Protein AF-A0A2H3P4L4-F1 (afdb_monomer_lite)

pLDDT: mean 85.65, std 14.1, range [43.78, 96.12]

Structure (mmCIF, N/CA/C/O backbone):
data_AF-A0A2H3P4L4-F1
#
_entry.id   AF-A0A2H3P4L4-F1
#
loop_
_atom_site.group_PDB
_atom_site.id
_atom_site.type_symbol
_atom_site.label_atom_id
_atom_site.label_alt_id
_atom_site.label_comp_id
_atom_site.label_asym_id
_atom_site.label_entity_id
_atom_site.label_seq_id
_atom_site.pdbx_PDB_ins_code
_atom_site.Cartn_x
_atom_site.Cartn_y
_atom_site.Cartn_z
_atom_site.occupancy
_atom_site.B_iso_or_equiv
_atom_site.auth_seq_id
_atom_site.auth_comp_id
_atom_site.auth_asym_id
_atom_site.auth_atom_id
_atom_site.pdbx_PDB_model_num
ATOM 1 N N . MET A 1 1 ? 24.457 -3.357 14.413 1.00 43.78 1 MET A N 1
ATOM 2 C CA . MET A 1 1 ? 23.752 -2.816 13.235 1.00 43.78 1 MET A CA 1
ATOM 3 C C . MET A 1 1 ? 22.439 -3.563 13.182 1.00 43.78 1 MET A C 1
ATOM 5 O O . MET A 1 1 ? 22.460 -4.777 13.032 1.00 43.78 1 MET A O 1
ATOM 9 N N . THR A 1 2 ? 21.353 -2.895 13.557 1.00 50.97 2 THR A N 1
ATOM 10 C CA . THR A 1 2 ? 20.024 -3.497 13.709 1.00 50.97 2 THR A CA 1
ATOM 11 C C . THR A 1 2 ? 19.616 -4.151 12.397 1.00 50.97 2 THR A C 1
ATOM 13 O O . THR A 1 2 ? 19.675 -3.511 11.356 1.00 50.97 2 THR A O 1
ATOM 16 N N . ASN A 1 3 ? 19.259 -5.432 12.444 1.00 57.94 3 ASN A N 1
ATOM 17 C CA . ASN A 1 3 ? 18.714 -6.169 11.312 1.00 57.94 3 ASN A CA 1
ATOM 18 C C . ASN A 1 3 ? 17.300 -5.630 11.038 1.00 57.94 3 ASN A C 1
ATOM 20 O O . ASN A 1 3 ? 16.313 -6.161 11.543 1.00 57.94 3 ASN A O 1
ATOM 24 N N . GLU A 1 4 ? 17.237 -4.492 10.356 1.00 67.31 4 GLU A N 1
ATOM 25 C CA . GLU A 1 4 ? 16.028 -3.747 10.021 1.00 67.31 4 GLU A CA 1
ATOM 26 C C . GLU A 1 4 ? 15.115 -4.603 9.134 1.00 67.31 4 GLU A C 1
ATOM 28 O O . GLU A 1 4 ? 15.427 -4.916 7.987 1.00 67.31 4 GLU A O 1
ATOM 33 N N . ILE A 1 5 ? 13.991 -5.045 9.707 1.00 76.88 5 ILE A N 1
ATOM 34 C CA . ILE A 1 5 ? 12.977 -5.821 8.996 1.00 76.88 5 ILE A CA 1
ATOM 35 C C . ILE A 1 5 ? 12.324 -4.885 7.976 1.00 76.88 5 ILE A C 1
ATOM 37 O O . ILE A 1 5 ? 11.580 -3.979 8.346 1.00 76.88 5 ILE A O 1
ATOM 41 N N . GLN A 1 6 ? 12.610 -5.092 6.690 1.00 84.44 6 GLN A N 1
ATOM 42 C CA . GLN A 1 6 ? 11.991 -4.316 5.618 1.00 84.44 6 GLN A CA 1
ATOM 43 C C . GLN A 1 6 ? 10.487 -4.610 5.537 1.00 84.44 6 GLN A C 1
ATOM 45 O O . GLN A 1 6 ? 10.054 -5.762 5.619 1.00 84.44 6 GLN A O 1
ATOM 50 N N . SER A 1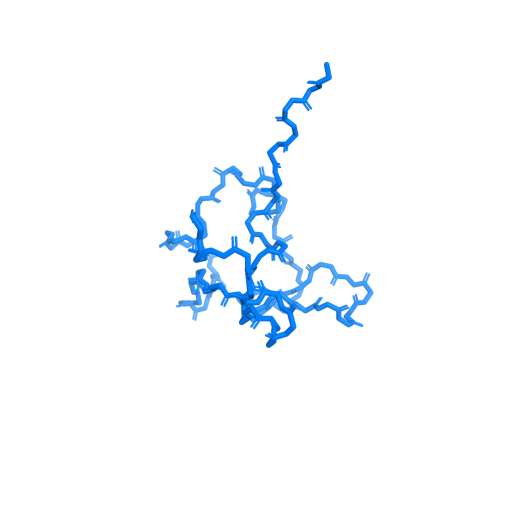 7 ? 9.681 -3.558 5.374 1.00 92.19 7 SER A N 1
ATOM 51 C CA . SER A 1 7 ? 8.228 -3.676 5.209 1.00 92.19 7 SER A CA 1
ATOM 52 C C . SER A 1 7 ? 7.881 -4.513 3.978 1.00 92.19 7 SER A C 1
ATOM 54 O O . SER A 1 7 ? 8.394 -4.230 2.889 1.00 92.19 7 SER A O 1
ATOM 56 N N . GLN A 1 8 ? 6.965 -5.479 4.115 1.00 93.75 8 GLN A N 1
ATOM 57 C CA . GLN A 1 8 ? 6.431 -6.258 2.991 1.00 93.75 8 GLN A CA 1
ATOM 58 C C . GLN A 1 8 ? 5.827 -5.341 1.911 1.00 93.75 8 GLN A C 1
ATOM 60 O O . GLN A 1 8 ? 5.922 -5.657 0.727 1.00 93.75 8 GLN A O 1
ATOM 65 N N . CYS A 1 9 ? 5.339 -4.143 2.274 1.00 94.19 9 CYS A N 1
ATOM 66 C CA . CYS A 1 9 ? 4.837 -3.149 1.318 1.00 94.19 9 CYS A CA 1
ATOM 67 C C . CYS A 1 9 ? 5.854 -2.849 0.212 1.00 94.19 9 CYS A C 1
ATOM 69 O O . CYS A 1 9 ? 5.488 -2.746 -0.956 1.00 94.19 9 CYS A O 1
ATOM 71 N N . THR A 1 10 ? 7.139 -2.726 0.559 1.00 91.94 10 THR A N 1
ATOM 72 C CA . THR A 1 10 ? 8.186 -2.308 -0.390 1.00 91.94 10 THR A CA 1
ATOM 73 C C . THR A 1 10 ? 8.378 -3.303 -1.539 1.00 91.94 10 THR A C 1
ATOM 75 O O . THR A 1 10 ? 8.640 -2.894 -2.676 1.00 91.94 10 THR A O 1
ATOM 78 N N . ALA A 1 11 ? 8.167 -4.592 -1.263 1.00 91.94 11 ALA A N 1
ATOM 79 C CA . ALA A 1 11 ? 8.251 -5.679 -2.231 1.00 91.94 11 ALA A CA 1
ATOM 80 C C . ALA A 1 11 ? 6.915 -5.973 -2.937 1.00 91.94 11 ALA A C 1
ATOM 82 O O . ALA A 1 11 ? 6.897 -6.740 -3.896 1.00 91.94 11 ALA A O 1
ATOM 83 N N . CYS A 1 12 ? 5.812 -5.365 -2.493 1.00 94.81 12 CYS A N 1
ATOM 84 C CA . CYS A 1 12 ? 4.476 -5.645 -3.006 1.00 94.81 12 CYS A CA 1
ATOM 85 C C . CYS A 1 12 ? 4.232 -4.993 -4.382 1.00 94.81 12 CYS A C 1
ATOM 87 O O . CYS A 1 12 ? 4.638 -3.850 -4.635 1.00 94.81 12 CYS A O 1
ATOM 89 N N . ALA A 1 13 ? 3.548 -5.705 -5.276 1.00 94.81 13 ALA A N 1
ATOM 90 C CA . ALA A 1 13 ? 3.138 -5.230 -6.594 1.00 94.81 13 ALA A CA 1
ATOM 91 C C . ALA A 1 13 ? 2.090 -4.108 -6.496 1.00 94.81 13 ALA A C 1
ATOM 93 O O . ALA A 1 13 ? 2.162 -3.143 -7.252 1.00 94.81 13 ALA A O 1
ATOM 94 N N . HIS A 1 14 ? 1.194 -4.179 -5.505 1.00 95.31 14 HIS A N 1
ATOM 95 C CA . HIS A 1 14 ? 0.085 -3.234 -5.324 1.00 95.31 14 HIS A CA 1
ATOM 96 C C . HIS A 1 14 ? 0.475 -1.908 -4.652 1.00 95.31 14 HIS A C 1
ATOM 98 O O . HIS A 1 14 ? -0.370 -1.020 -4.522 1.00 95.31 14 HIS A O 1
ATOM 104 N N . LEU A 1 15 ? 1.721 -1.755 -4.182 1.00 94.94 15 LEU A N 1
ATOM 105 C CA . LEU A 1 15 ? 2.170 -0.507 -3.563 1.00 94.94 15 LEU A CA 1
ATOM 106 C C . LEU A 1 15 ? 2.191 0.623 -4.601 1.00 94.94 15 LEU A C 1
ATOM 108 O O . LEU A 1 15 ? 2.905 0.541 -5.607 1.00 94.94 15 LEU A O 1
ATOM 112 N N . ASN A 1 16 ? 1.482 1.716 -4.315 1.00 94.06 16 ASN A N 1
ATOM 113 C CA . ASN A 1 16 ? 1.536 2.912 -5.140 1.00 94.06 16 ASN A CA 1
ATOM 114 C C . ASN A 1 16 ? 2.848 3.667 -4.879 1.00 94.06 16 ASN A C 1
ATOM 116 O O . ASN A 1 16 ? 2.997 4.371 -3.884 1.00 94.06 16 ASN A O 1
ATOM 120 N N . ARG A 1 17 ? 3.813 3.512 -5.791 1.00 89.25 17 ARG A N 1
ATOM 121 C CA . ARG A 1 17 ? 5.142 4.150 -5.711 1.00 89.25 17 ARG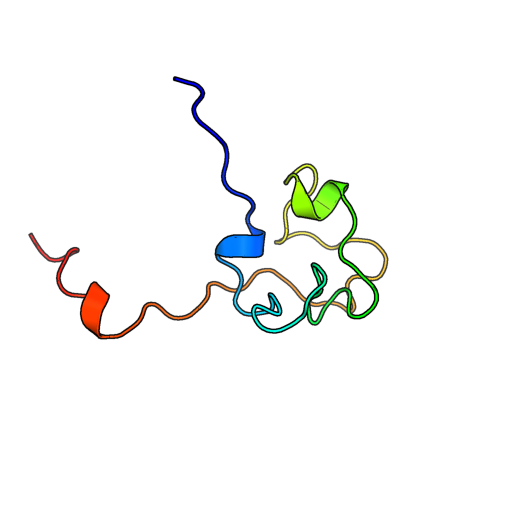 A CA 1
ATOM 122 C C . ARG A 1 17 ? 5.175 5.578 -6.266 1.00 89.25 17 ARG A C 1
ATOM 124 O O . ARG A 1 17 ? 6.221 6.214 -6.224 1.00 89.25 17 ARG A O 1
ATOM 131 N N . THR A 1 18 ? 4.063 6.049 -6.827 1.00 89.38 18 THR A N 1
ATOM 132 C CA . THR A 1 18 ? 3.954 7.373 -7.461 1.00 89.38 18 THR A CA 1
ATOM 133 C C . THR A 1 18 ? 3.156 8.376 -6.638 1.00 89.38 18 THR A C 1
ATOM 135 O O . THR A 1 18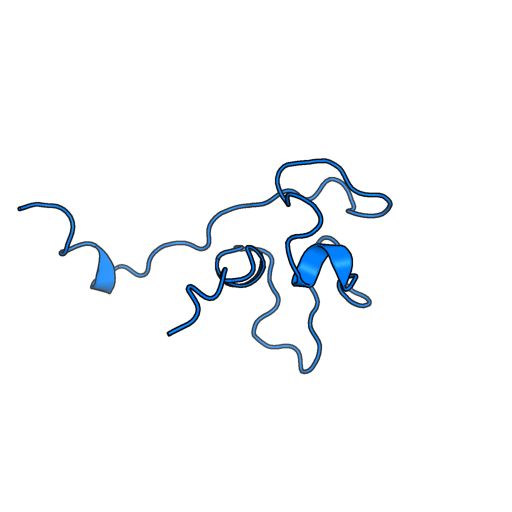 ? 3.198 9.563 -6.940 1.00 89.38 18 THR A O 1
ATOM 138 N N . ALA A 1 19 ? 2.425 7.916 -5.623 1.00 86.50 19 ALA A N 1
ATOM 139 C CA . ALA A 1 19 ? 1.676 8.786 -4.731 1.00 86.50 19 ALA A CA 1
ATOM 140 C C . ALA A 1 19 ? 2.588 9.419 -3.673 1.00 86.50 19 ALA A C 1
ATOM 142 O O . ALA A 1 19 ? 3.492 8.769 -3.150 1.00 86.50 19 ALA A O 1
ATOM 143 N N . ASP A 1 20 ? 2.278 10.657 -3.286 1.00 84.81 20 ASP A N 1
ATOM 144 C CA . ASP A 1 20 ? 2.920 11.345 -2.157 1.00 84.81 20 ASP A CA 1
ATOM 145 C C . ASP A 1 20 ? 2.625 10.679 -0.797 1.00 84.81 20 ASP A C 1
ATOM 147 O O . ASP A 1 20 ? 3.288 10.959 0.198 1.00 84.81 20 ASP A O 1
ATOM 151 N N . SER A 1 21 ? 1.620 9.798 -0.735 1.00 86.75 21 SER A N 1
ATOM 152 C CA . SER A 1 21 ? 1.195 9.078 0.473 1.00 86.75 21 SER A CA 1
ATOM 153 C C . SER A 1 21 ? 1.314 7.562 0.309 1.00 86.75 21 SER A C 1
ATOM 155 O O . SER A 1 21 ? 1.151 7.025 -0.788 1.00 86.75 21 SER A O 1
ATOM 157 N N . GLN A 1 22 ? 1.549 6.857 1.423 1.00 90.44 22 GLN A N 1
ATOM 158 C CA . GLN A 1 22 ? 1.621 5.392 1.481 1.00 90.44 22 GLN A CA 1
ATOM 159 C C . GLN A 1 22 ? 0.229 4.784 1.238 1.00 90.44 22 GLN A C 1
ATOM 161 O O . GLN A 1 22 ? -0.548 4.586 2.171 1.00 90.44 22 GLN A O 1
ATOM 166 N N . THR A 1 23 ? -0.086 4.513 -0.028 1.00 95.69 23 THR A N 1
ATOM 167 C CA . THR A 1 23 ? -1.363 3.94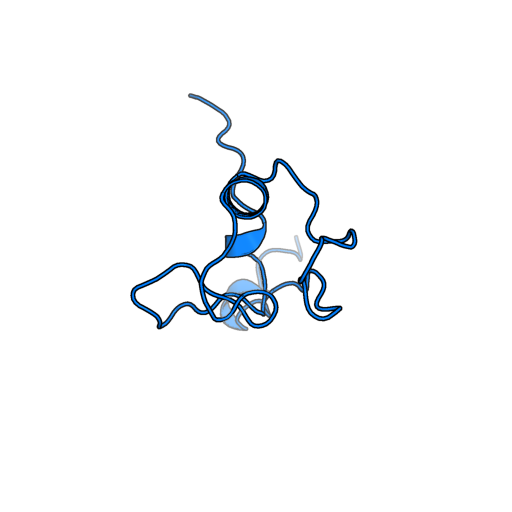1 -0.484 1.00 95.69 23 THR A CA 1
ATOM 168 C C . THR A 1 23 ? -1.125 2.685 -1.321 1.00 95.69 23 THR A C 1
ATOM 170 O O . THR A 1 23 ? -0.044 2.475 -1.883 1.00 95.69 23 THR A O 1
ATOM 173 N N . CYS A 1 24 ? -2.130 1.820 -1.400 1.00 95.50 24 CYS A N 1
ATOM 174 C CA . CYS A 1 24 ? -2.135 0.651 -2.278 1.00 95.50 24 CYS A CA 1
ATOM 175 C C . CYS A 1 24 ? -3.568 0.335 -2.720 1.00 95.50 24 CYS A C 1
ATOM 177 O O . CYS A 1 24 ? -4.514 0.963 -2.253 1.00 95.50 24 CYS A O 1
ATOM 179 N N . GLU A 1 25 ? -3.737 -0.655 -3.594 1.00 95.44 25 GLU A N 1
ATOM 180 C CA . GLU A 1 25 ? -5.060 -1.084 -4.070 1.00 95.44 25 GLU A CA 1
ATOM 181 C C . GLU A 1 25 ? -6.010 -1.498 -2.928 1.00 95.44 25 GLU A C 1
ATOM 183 O O . GLU A 1 25 ? -7.191 -1.162 -2.958 1.00 95.44 25 GLU A O 1
ATOM 188 N N . ALA A 1 26 ? -5.479 -2.139 -1.878 1.00 96.12 26 ALA A N 1
ATOM 189 C CA . ALA A 1 26 ? -6.238 -2.521 -0.684 1.00 96.12 26 ALA A CA 1
ATOM 190 C C . ALA A 1 26 ? -6.698 -1.306 0.143 1.00 96.12 26 ALA A C 1
ATOM 192 O O . ALA A 1 26 ? -7.804 -1.301 0.680 1.00 96.12 26 ALA A O 1
ATOM 193 N N . PHE A 1 27 ? -5.857 -0.269 0.226 1.00 95.69 27 PHE A N 1
ATOM 194 C CA . PHE A 1 27 ? -6.066 0.926 1.046 1.00 95.69 27 PHE A CA 1
ATOM 195 C C . PHE A 1 27 ? -5.779 2.200 0.231 1.00 95.69 27 PHE A C 1
ATOM 197 O O . PHE A 1 27 ? -4.715 2.816 0.387 1.00 95.69 27 PHE A O 1
ATOM 204 N N . PRO A 1 28 ? -6.707 2.611 -0.654 1.00 93.38 28 PRO A N 1
ATOM 205 C CA . PRO A 1 28 ? -6.513 3.774 -1.519 1.00 93.38 28 PRO A CA 1
ATOM 206 C C . PRO A 1 28 ? -6.478 5.094 -0.736 1.00 93.38 28 PRO A C 1
ATOM 208 O O . PRO A 1 28 ? -5.875 6.058 -1.193 1.00 93.38 28 PRO A O 1
ATOM 211 N N . GLU A 1 29 ? -7.086 5.129 0.453 1.00 93.00 29 GLU A N 1
ATOM 212 C CA . GLU A 1 29 ? -7.125 6.307 1.331 1.00 93.00 29 GLU A CA 1
ATOM 213 C C . GLU A 1 29 ? -5.932 6.387 2.303 1.00 93.00 29 GLU A C 1
ATOM 215 O O . GLU A 1 29 ? -5.733 7.415 2.947 1.00 93.00 29 GLU A O 1
ATOM 220 N N . GLY A 1 30 ? -5.117 5.330 2.400 1.00 94.25 30 GLY A N 1
ATOM 221 C CA . GLY A 1 30 ? -3.947 5.275 3.280 1.00 94.25 30 GLY A CA 1
ATOM 222 C C . GLY A 1 30 ? -3.782 3.926 3.975 1.00 94.25 30 GLY A C 1
ATOM 223 O O . GLY A 1 30 ? -4.735 3.378 4.526 1.00 94.25 30 GLY A O 1
ATOM 224 N N . ILE A 1 31 ? -2.561 3.390 3.961 1.00 94.94 31 ILE A N 1
ATOM 225 C CA . ILE A 1 31 ? -2.245 2.090 4.564 1.00 94.94 31 ILE A CA 1
ATOM 226 C C . ILE A 1 31 ? -2.129 2.231 6.097 1.00 94.94 31 ILE A C 1
ATOM 228 O O . ILE A 1 31 ? -1.380 3.096 6.562 1.00 94.94 31 ILE A O 1
ATOM 232 N N . PRO A 1 32 ? -2.794 1.370 6.894 1.00 94.38 32 PRO A N 1
ATOM 233 C CA . PRO A 1 32 ? -2.656 1.362 8.352 1.00 94.38 32 PRO A CA 1
ATOM 234 C C . PRO A 1 32 ? -1.211 1.133 8.821 1.00 94.38 32 PRO A C 1
ATOM 236 O O . PRO A 1 32 ? -0.475 0.337 8.234 1.00 94.38 32 PRO A O 1
ATOM 239 N N . GLU A 1 33 ? -0.816 1.759 9.935 1.00 93.19 33 GLU A N 1
ATOM 240 C CA . GLU A 1 33 ? 0.542 1.627 10.489 1.00 93.19 33 GLU A CA 1
ATOM 241 C C . GLU A 1 33 ? 0.908 0.167 10.800 1.00 93.19 33 GLU A C 1
ATOM 243 O O . GLU A 1 33 ? 2.027 -0.263 10.532 1.00 93.19 33 GLU A O 1
ATOM 248 N N . GLU A 1 34 ? -0.044 -0.629 11.290 1.00 93.44 34 GLU A N 1
ATOM 249 C CA . GLU A 1 34 ? 0.127 -2.058 11.591 1.00 93.44 34 GLU A CA 1
ATOM 250 C C . GLU A 1 34 ? 0.552 -2.869 10.355 1.00 93.44 34 GLU A C 1
ATOM 252 O O . GLU A 1 34 ? 1.357 -3.799 10.438 1.00 93.44 34 GLU A O 1
ATOM 257 N N . ILE A 1 35 ? 0.042 -2.480 9.186 1.00 93.94 35 ILE A N 1
ATOM 258 C CA . ILE A 1 35 ? 0.374 -3.092 7.900 1.00 93.94 35 ILE A CA 1
ATOM 259 C C . ILE A 1 35 ? 1.736 -2.577 7.423 1.00 93.94 35 ILE A C 1
ATOM 261 O O . ILE A 1 35 ? 2.585 -3.376 7.023 1.00 93.94 35 ILE A O 1
ATOM 265 N N . LEU A 1 36 ? 1.988 -1.265 7.524 1.00 92.44 36 LEU A N 1
ATOM 266 C CA . LEU A 1 36 ? 3.270 -0.651 7.145 1.00 92.44 36 LEU A CA 1
ATOM 267 C C . LEU A 1 36 ? 4.454 -1.207 7.945 1.00 92.44 36 LEU A C 1
ATOM 269 O O . LEU A 1 36 ? 5.533 -1.414 7.390 1.00 92.44 36 LEU A O 1
ATOM 273 N N . THR A 1 37 ? 4.245 -1.485 9.228 1.00 91.75 37 THR A N 1
ATOM 274 C CA . THR A 1 37 ? 5.273 -1.941 10.178 1.00 91.75 37 THR A CA 1
ATOM 275 C C . THR A 1 37 ? 5.411 -3.465 10.262 1.00 91.75 37 THR A C 1
ATOM 277 O O . THR A 1 37 ? 6.145 -3.957 11.116 1.00 91.75 37 THR A O 1
ATOM 280 N N . ASN A 1 38 ? 4.753 -4.227 9.374 1.00 92.62 38 ASN A N 1
ATOM 281 C CA . ASN A 1 38 ? 4.706 -5.699 9.396 1.00 92.62 38 ASN A CA 1
ATOM 282 C C . ASN A 1 38 ? 4.149 -6.307 10.703 1.00 92.62 38 ASN A C 1
ATOM 284 O O . ASN A 1 38 ? 4.431 -7.469 11.001 1.00 92.62 38 ASN A O 1
ATOM 288 N N . GLN A 1 39 ? 3.355 -5.571 11.487 1.00 94.06 39 GLN A N 1
ATOM 289 C CA . GLN A 1 39 ? 2.648 -6.158 12.636 1.00 94.06 39 GLN A CA 1
ATOM 290 C C . GLN A 1 39 ? 1.572 -7.152 12.179 1.00 94.06 39 GLN A C 1
ATOM 292 O O . GLN A 1 39 ? 1.269 -8.109 12.891 1.00 94.06 39 GLN A O 1
ATOM 297 N N . HIS A 1 40 ? 1.047 -6.963 10.964 1.00 94.06 40 HIS A N 1
ATOM 298 C CA . HIS A 1 40 ? 0.170 -7.916 10.293 1.00 94.06 40 HIS A CA 1
ATOM 299 C C . HIS A 1 40 ? 0.802 -8.446 9.002 1.00 94.06 40 HIS A C 1
ATOM 301 O O . HIS A 1 40 ? 1.436 -7.712 8.245 1.00 94.06 40 HIS A O 1
ATOM 307 N N . ASP A 1 41 ? 0.622 -9.741 8.754 1.00 93.06 41 ASP A N 1
ATOM 308 C CA . ASP A 1 41 ? 1.123 -10.433 7.566 1.00 93.06 41 ASP A CA 1
ATOM 309 C C . ASP A 1 41 ? 0.225 -10.139 6.357 1.00 93.06 41 ASP A C 1
ATOM 311 O O . ASP A 1 41 ? -0.976 -10.405 6.388 1.00 93.06 41 ASP A O 1
ATOM 315 N N . HIS A 1 42 ? 0.806 -9.620 5.273 1.00 94.12 42 HIS A N 1
ATOM 316 C CA . HIS A 1 42 ? 0.075 -9.178 4.078 1.00 94.12 42 HIS A CA 1
ATOM 317 C C . HIS A 1 42 ? -0.547 -10.341 3.282 1.00 94.12 42 HIS A C 1
ATOM 319 O O . HIS A 1 42 ? -1.373 -10.120 2.393 1.00 94.12 42 HIS A O 1
ATOM 325 N N . HIS A 1 43 ? -0.192 -11.589 3.604 1.00 94.38 43 HIS A N 1
ATOM 326 C CA . HIS A 1 43 ? -0.842 -12.787 3.061 1.00 94.38 43 HIS A CA 1
ATOM 327 C C . HIS A 1 43 ? -2.155 -13.128 3.775 1.00 94.38 43 HIS A C 1
ATOM 329 O O . HIS A 1 43 ? -2.923 -13.965 3.294 1.00 94.38 43 HIS A O 1
ATOM 335 N N . ARG A 1 44 ? -2.424 -12.513 4.932 1.00 94.69 44 ARG A N 1
ATOM 336 C CA . ARG A 1 44 ? -3.629 -12.765 5.725 1.00 94.69 44 ARG A CA 1
ATOM 337 C C . ARG A 1 44 ? -4.687 -11.692 5.469 1.00 94.69 44 ARG A C 1
ATOM 339 O O . ARG A 1 44 ? -4.333 -10.529 5.284 1.00 94.69 44 ARG A O 1
ATOM 346 N N . PRO A 1 45 ? -5.983 -12.049 5.530 1.00 94.94 45 PRO A N 1
ATOM 347 C CA . PRO A 1 45 ? -7.059 -11.064 5.514 1.00 94.94 45 PRO A CA 1
ATOM 348 C C . PRO A 1 45 ? -6.900 -10.019 6.611 1.00 94.94 45 PRO A C 1
ATOM 350 O O . PRO A 1 45 ? -6.480 -10.348 7.724 1.00 94.94 45 PRO A O 1
ATOM 353 N N . TYR A 1 46 ? -7.253 -8.777 6.288 1.00 94.88 46 TYR A N 1
ATOM 354 C CA . TYR A 1 46 ? -7.244 -7.649 7.210 1.00 94.88 46 TYR A CA 1
ATOM 355 C C . TYR A 1 46 ? -8.525 -6.817 7.025 1.00 94.88 46 TYR A C 1
ATOM 357 O O . TYR A 1 46 ? -8.989 -6.631 5.901 1.00 94.88 46 TYR A O 1
ATOM 365 N N . PRO A 1 47 ? -9.147 -6.298 8.094 1.00 94.44 47 PRO A N 1
ATOM 366 C CA . PRO A 1 47 ? -10.374 -5.515 7.964 1.00 94.44 47 PRO A CA 1
ATOM 367 C C . PRO A 1 47 ? -10.254 -4.373 6.938 1.00 94.44 47 PRO A C 1
ATOM 369 O O . PRO A 1 47 ? -9.426 -3.480 7.081 1.00 94.44 47 PRO A O 1
ATOM 372 N N . GLY A 1 48 ? -11.094 -4.403 5.899 1.00 90.62 48 GLY A N 1
ATOM 373 C CA . GLY A 1 48 ? -11.122 -3.368 4.860 1.00 90.62 48 GLY A CA 1
ATOM 374 C C . GLY A 1 48 ? -10.133 -3.552 3.704 1.00 90.62 48 GLY A C 1
ATOM 375 O O . GLY A 1 48 ? -10.097 -2.693 2.835 1.00 90.62 48 GLY A O 1
ATOM 376 N N . ASP A 1 49 ? -9.394 -4.666 3.625 1.00 91.56 49 ASP A N 1
ATOM 377 C CA . ASP A 1 49 ? -8.352 -4.893 2.603 1.00 91.56 49 ASP A CA 1
ATOM 378 C C . ASP A 1 49 ? -8.860 -5.131 1.162 1.00 91.56 49 ASP A C 1
ATOM 380 O O . ASP A 1 49 ? -8.078 -5.413 0.257 1.00 91.56 49 ASP A O 1
ATOM 384 N N . GLN A 1 50 ? -10.176 -5.060 0.937 1.00 92.19 50 GLN A N 1
ATOM 385 C CA . GLN A 1 50 ? -10.820 -5.295 -0.365 1.00 92.19 50 GLN A CA 1
ATOM 386 C C . GLN A 1 50 ? -10.486 -6.661 -1.007 1.00 92.19 50 GLN A C 1
ATOM 388 O O . GLN A 1 50 ? -10.638 -6.844 -2.210 1.00 92.19 50 GLN A O 1
ATOM 393 N N . SER A 1 51 ? -10.104 -7.656 -0.198 1.00 94.12 51 SER A N 1
ATOM 394 C CA . SER A 1 51 ? -9.640 -8.987 -0.631 1.00 94.12 51 SER A CA 1
ATOM 395 C C . SER A 1 51 ? -8.318 -8.985 -1.408 1.00 94.12 51 SER A C 1
ATOM 397 O O . SER A 1 51 ? -7.963 -10.005 -2.002 1.00 94.12 51 SER A O 1
ATOM 399 N N . VAL A 1 52 ? -7.571 -7.881 -1.380 1.00 95.12 52 VAL A N 1
ATOM 400 C CA . VAL A 1 52 ? -6.248 -7.772 -1.998 1.00 95.12 52 VAL A CA 1
ATOM 401 C C . VAL A 1 52 ? -5.212 -8.401 -1.065 1.00 95.12 52 VAL A C 1
ATOM 403 O O . VAL A 1 52 ? -5.193 -8.177 0.147 1.00 95.12 52 VAL A O 1
ATOM 406 N N . ARG A 1 53 ? -4.332 -9.231 -1.625 1.00 93.81 53 ARG A N 1
ATOM 407 C CA . ARG A 1 53 ? -3.283 -9.945 -0.883 1.00 93.81 53 ARG A CA 1
ATOM 408 C C . ARG A 1 53 ? -1.914 -9.520 -1.386 1.00 93.81 53 ARG A C 1
ATOM 410 O O . ARG A 1 53 ? -1.787 -8.876 -2.421 1.00 93.81 53 ARG A O 1
ATOM 417 N N . PHE A 1 54 ? -0.887 -9.882 -0.630 1.00 95.12 54 PHE A N 1
ATOM 418 C CA . PHE A 1 54 ? 0.483 -9.693 -1.069 1.00 95.12 54 PHE A CA 1
ATOM 419 C C . PHE A 1 54 ? 0.763 -10.407 -2.396 1.00 95.12 54 PHE A C 1
ATOM 421 O O . PHE A 1 54 ? 0.514 -11.604 -2.537 1.00 95.12 54 PHE A O 1
ATOM 428 N N . GLU A 1 55 ? 1.365 -9.672 -3.323 1.00 95.00 55 GLU A N 1
ATOM 429 C CA . GLU A 1 55 ? 1.950 -10.190 -4.553 1.00 95.00 55 GLU A CA 1
ATOM 430 C C . GLU A 1 55 ? 3.323 -9.540 -4.735 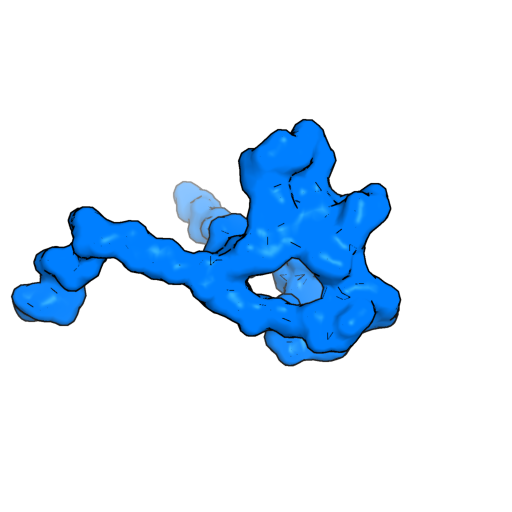1.00 95.00 55 GLU A C 1
ATOM 432 O O . GLU A 1 55 ? 3.470 -8.340 -4.509 1.00 95.00 55 GLU A O 1
ATOM 437 N N . LEU A 1 56 ? 4.344 -10.309 -5.120 1.00 93.62 56 LEU A N 1
ATOM 438 C CA . LEU A 1 56 ? 5.682 -9.762 -5.352 1.00 93.62 56 LEU A CA 1
ATOM 439 C C . LEU A 1 56 ? 5.705 -8.902 -6.615 1.00 93.62 56 LEU A C 1
ATOM 441 O O . LEU A 1 56 ? 5.273 -9.333 -7.682 1.00 93.62 56 LEU A O 1
ATOM 445 N N . ALA A 1 57 ? 6.300 -7.714 -6.514 1.00 89.88 57 ALA A N 1
ATOM 446 C CA . ALA A 1 57 ? 6.589 -6.903 -7.685 1.00 89.88 57 ALA A CA 1
ATOM 447 C C . ALA A 1 57 ? 7.515 -7.676 -8.649 1.00 89.88 57 ALA A C 1
ATOM 449 O O . ALA A 1 57 ? 8.461 -8.335 -8.200 1.00 89.88 57 ALA A O 1
ATOM 450 N N . PRO A 1 58 ? 7.283 -7.591 -9.971 1.00 84.06 58 PRO A N 1
ATOM 451 C CA . PRO A 1 58 ? 8.100 -8.298 -10.945 1.00 84.06 58 PRO A CA 1
ATOM 452 C C . PRO A 1 58 ? 9.565 -7.862 -10.842 1.00 84.06 58 PRO A C 1
ATOM 454 O O . PRO A 1 58 ? 9.878 -6.671 -10.776 1.00 84.06 58 PRO A O 1
ATOM 457 N N . ILE A 1 59 ? 10.478 -8.835 -10.849 1.00 77.00 59 ILE A N 1
ATOM 458 C CA . ILE A 1 59 ? 11.915 -8.558 -10.881 1.00 77.00 59 ILE A CA 1
ATOM 459 C C . ILE A 1 59 ? 12.251 -7.976 -12.263 1.00 77.00 59 ILE A C 1
ATOM 461 O O . ILE A 1 59 ? 11.992 -8.642 -13.271 1.00 77.00 59 ILE A O 1
ATOM 465 N N . PRO A 1 60 ? 12.844 -6.770 -12.350 1.00 74.94 60 PRO A N 1
ATOM 466 C CA . PRO A 1 60 ? 13.231 -6.203 -13.631 1.00 74.94 60 PRO A CA 1
ATOM 467 C C . PRO A 1 60 ? 14.237 -7.110 -14.335 1.00 74.94 60 PRO A C 1
ATOM 469 O O . PRO A 1 60 ? 15.115 -7.709 -13.710 1.00 74.94 60 PRO A O 1
ATOM 472 N N . GLU A 1 61 ? 14.119 -7.168 -15.658 1.00 71.06 61 GLU A N 1
ATOM 473 C CA . GLU A 1 61 ? 14.843 -8.106 -16.513 1.00 71.06 61 GLU A CA 1
ATOM 474 C C . GLU A 1 61 ? 16.365 -8.106 -16.290 1.00 71.06 61 GLU A C 1
ATOM 476 O O . GLU A 1 61 ? 17.008 -9.155 -16.332 1.00 71.06 61 GLU A O 1
ATOM 481 N N . ALA A 1 62 ? 16.902 -6.934 -15.950 1.00 67.69 62 ALA A N 1
ATOM 482 C CA . ALA A 1 62 ? 18.309 -6.667 -15.674 1.00 67.69 62 ALA A CA 1
ATOM 483 C C . ALA A 1 62 ? 18.849 -7.247 -14.347 1.00 67.69 62 ALA A C 1
ATOM 485 O O . ALA A 1 62 ? 20.054 -7.226 -14.130 1.00 67.69 62 ALA A O 1
ATOM 486 N N . LYS A 1 63 ? 17.999 -7.744 -13.433 1.00 61.62 63 LYS A N 1
ATOM 487 C CA . LYS A 1 63 ? 18.432 -8.337 -12.145 1.00 61.62 63 LYS A CA 1
ATOM 488 C C . LYS A 1 63 ? 18.380 -9.869 -12.106 1.00 61.62 63 LYS A C 1
ATOM 490 O O . LYS A 1 63 ? 18.676 -10.465 -11.075 1.00 61.62 63 LYS A O 1
ATOM 495 N N . ARG A 1 64 ? 18.013 -10.513 -13.215 1.00 61.75 64 ARG A N 1
ATOM 496 C CA . ARG A 1 64 ? 17.777 -11.967 -13.293 1.00 61.75 64 ARG A CA 1
ATOM 497 C C . ARG A 1 64 ? 19.061 -12.795 -13.442 1.00 61.75 64 ARG A C 1
ATOM 499 O O . ARG A 1 64 ? 19.022 -14.004 -13.262 1.00 61.75 64 ARG A O 1
ATOM 506 N N . GLU A 1 65 ? 20.198 -12.156 -13.715 1.00 59.88 65 GLU A N 1
ATOM 507 C CA . GLU A 1 65 ? 21.482 -12.822 -14.000 1.00 59.88 65 GLU A CA 1
ATOM 508 C C . GLU A 1 65 ? 22.277 -13.252 -12.746 1.00 59.88 65 GLU A C 1
ATOM 510 O O . GLU A 1 65 ? 23.380 -13.769 -12.869 1.00 59.88 65 GLU A O 1
ATOM 515 N N . ALA A 1 66 ? 21.737 -13.079 -11.533 1.00 60.59 66 ALA A N 1
ATOM 516 C CA . ALA A 1 66 ? 22.475 -13.305 -10.281 1.00 60.59 66 ALA A CA 1
ATOM 517 C C . ALA A 1 66 ? 22.126 -14.603 -9.516 1.00 60.59 66 ALA A C 1
ATOM 519 O O . ALA A 1 66 ? 22.622 -14.792 -8.410 1.00 60.59 66 ALA A O 1
ATOM 520 N N . VAL A 1 67 ? 21.280 -15.493 -10.056 1.00 58.81 67 VAL A N 1
ATOM 521 C CA . VAL A 1 67 ? 20.830 -16.722 -9.348 1.00 58.81 67 VAL A CA 1
ATOM 522 C C . VAL A 1 67 ? 21.235 -18.038 -10.028 1.00 58.81 67 VAL A C 1
ATOM 524 O O . VAL A 1 67 ? 20.776 -19.104 -9.630 1.00 58.81 67 VAL A O 1
ATOM 527 N N . ALA A 1 68 ? 22.102 -17.976 -11.041 1.00 53.34 68 ALA A N 1
ATOM 528 C CA . ALA A 1 68 ? 22.685 -19.143 -11.701 1.00 53.34 68 ALA A CA 1
ATOM 529 C C . ALA A 1 68 ? 24.211 -19.154 -11.500 1.00 53.34 68 ALA A C 1
ATOM 531 O O . ALA A 1 68 ? 24.966 -18.826 -12.414 1.00 53.34 68 ALA A O 1
ATOM 532 N N . SER A 1 69 ? 24.679 -19.469 -10.291 1.00 47.09 69 SER A N 1
ATOM 533 C CA . SER A 1 69 ? 26.077 -19.835 -9.993 1.00 47.09 69 SER A CA 1
ATOM 534 C C . SER A 1 69 ? 26.136 -20.682 -8.733 1.00 47.09 69 SER A C 1
ATOM 536 O O . SER A 1 69 ? 25.447 -20.310 -7.758 1.00 47.09 69 SER A O 1
#

Organism: NCBI:txid1469170

Sequence (69 aa):
MTNEIQSQCTACAHLNRTADSQTCEAFPEGIPEEILTNQHDHHRPYPGDQSVRFELAPIPEAKREAVAS

Foldseek 3Di:
DDPDDQQLLVFFQQFDPPDPAGAGPQRNPHDDPCNRRVVDAQQDDDPSRVPDGGDGHDDPPVVPPPPDD

Secondary structure (DSSP, 8-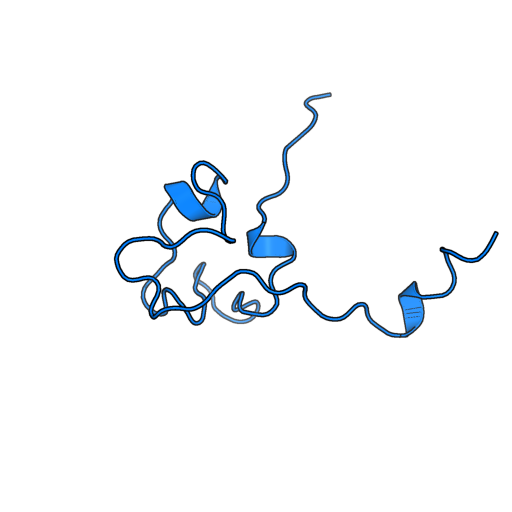state):
-------HHHHBTTB-SSSSS--BSS-TT---HHHHTTSS-TTS--TT-TT----BPPPPGGGGGGS--

Radius of gyration: 13.9 Å; chains: 1; bounding box: 37×31×30 Å